Protein AF-A0A2S6VI88-F1 (afdb_monomer)

Sequence (124 aa):
MPQGQDFARIAPSLVEQLARELHIPVERLNRSRASLELVDQAIHQKERYECLLPEVFTPLVAYLGEVVKSRTDLDWEMRLASNGTTWEPWLVSSNRSFPIASIVYDELSEEPDYSVSAIADVCF

Radius of gyration: 13.53 Å; Cα contacts (8 Å, |Δi|>4): 157; chains: 1; bounding box: 34×30×37 Å

Mean predicted aligned error: 4.51 Å

pLDDT: mean 88.3, std 9.76, range [51.94, 96.75]

Solvent-accessible surface area (backbone atoms only — not comparable to full-atom values): 7047 Å² total; per-residue (Å²): 79,95,59,42,81,51,40,71,79,45,27,71,62,27,34,54,46,30,20,61,77,57,72,43,65,60,85,56,66,66,68,41,73,72,29,50,51,52,51,40,55,42,51,71,75,43,61,58,71,59,49,67,34,68,81,37,31,52,14,46,44,30,38,55,48,52,34,47,38,76,66,50,84,39,41,78,43,66,40,70,41,98,80,75,74,45,28,42,58,26,37,34,48,100,88,51,75,42,58,49,50,58,52,55,48,53,52,64,68,53,74,93,85,67,61,67,49,74,61,43,73,75,61,112

Foldseek 3Di:
DVCFPCLQVCLVVLLVLLCVVLVHDSVLLPLDPSSQVSSQVSCVVDDLVVCVPCSNLSSVLSSLVVSLVVQDVWGWDWDQDPVNPDIFIWTDDPPDIGRSSVVVVVQSVDDDPGGCVVSVVSHD

Structure (mmCIF, N/CA/C/O backbone):
data_AF-A0A2S6VI88-F1
#
_entry.id   AF-A0A2S6VI88-F1
#
loop_
_atom_site.group_PDB
_atom_site.id
_atom_site.type_symbol
_atom_site.label_atom_id
_atom_site.label_alt_id
_atom_site.label_comp_id
_atom_site.label_asym_id
_atom_site.label_entity_id
_atom_site.label_seq_id
_atom_site.pdbx_PDB_ins_code
_atom_site.Cartn_x
_atom_site.Cartn_y
_atom_site.Cartn_z
_atom_site.occupancy
_atom_site.B_iso_or_equiv
_atom_site.auth_seq_id
_atom_site.auth_comp_id
_atom_site.auth_asym_id
_atom_site.auth_atom_id
_atom_site.pdbx_PDB_model_num
ATOM 1 N N . MET A 1 1 ? -11.842 3.567 1.818 1.00 78.56 1 MET A N 1
ATOM 2 C CA . MET A 1 1 ? -11.800 2.365 0.968 1.00 78.56 1 MET A CA 1
ATOM 3 C C . MET A 1 1 ? -13.063 1.539 1.161 1.00 78.56 1 MET A C 1
ATOM 5 O O . MET A 1 1 ? -13.437 1.289 2.305 1.00 78.56 1 MET A O 1
ATOM 9 N N . PRO A 1 2 ? -13.748 1.159 0.070 1.00 76.38 2 PRO A N 1
ATOM 10 C CA . PRO A 1 2 ? -15.059 0.503 0.121 1.00 76.38 2 PRO A CA 1
ATOM 11 C C . PRO A 1 2 ? -15.032 -0.896 0.748 1.00 76.38 2 PRO A C 1
ATOM 13 O O . PRO A 1 2 ? -16.060 -1.376 1.210 1.00 76.38 2 PRO A O 1
ATOM 16 N N . GLN A 1 3 ? -13.868 -1.543 0.802 1.00 81.25 3 GLN A N 1
ATOM 17 C CA . GLN A 1 3 ? -13.723 -2.910 1.30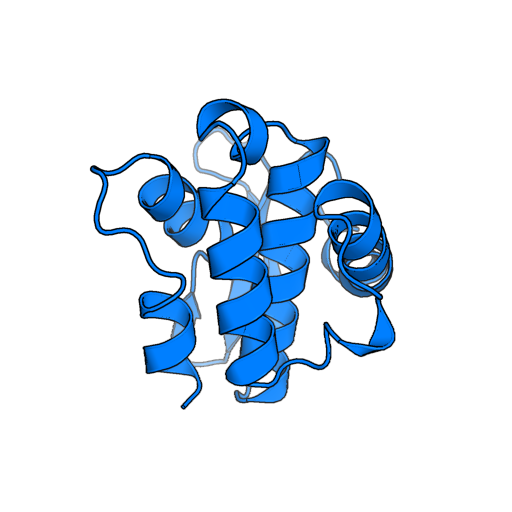4 1.00 81.25 3 GLN A CA 1
ATOM 18 C C . GLN A 1 3 ? -13.707 -2.989 2.836 1.00 81.25 3 GLN A C 1
ATOM 20 O O . GLN A 1 3 ? -13.827 -4.075 3.391 1.00 81.25 3 GLN A O 1
ATOM 25 N N . GLY A 1 4 ? -13.598 -1.851 3.531 1.00 87.81 4 GLY A N 1
ATOM 26 C CA . GLY A 1 4 ? -13.668 -1.803 4.989 1.00 87.81 4 GLY A CA 1
ATOM 27 C C . GLY A 1 4 ? -12.710 -2.787 5.657 1.00 87.81 4 GLY A C 1
ATOM 28 O O . GLY A 1 4 ? -11.568 -2.933 5.233 1.00 87.81 4 GLY A O 1
ATOM 29 N N . GLN A 1 5 ? -13.191 -3.494 6.679 1.00 87.56 5 GLN A N 1
ATOM 30 C CA . GLN A 1 5 ? -12.400 -4.468 7.440 1.00 87.56 5 GLN A CA 1
ATOM 31 C C . GLN A 1 5 ? -11.865 -5.641 6.598 1.00 87.56 5 GLN A C 1
ATOM 33 O O . GLN A 1 5 ? -10.874 -6.256 6.982 1.00 87.56 5 GLN A O 1
ATOM 38 N N . ASP A 1 6 ? -12.462 -5.934 5.439 1.00 90.12 6 ASP A N 1
ATOM 39 C CA . ASP A 1 6 ? -12.010 -7.016 4.561 1.00 90.12 6 ASP A CA 1
ATOM 40 C C . ASP A 1 6 ? -10.731 -6.684 3.783 1.00 90.12 6 ASP A C 1
ATOM 42 O O . ASP A 1 6 ? -10.127 -7.592 3.212 1.00 90.12 6 ASP A O 1
ATOM 46 N N . PHE A 1 7 ? -10.294 -5.418 3.757 1.00 92.56 7 PHE A N 1
ATOM 47 C CA . PHE A 1 7 ? -9.147 -4.973 2.959 1.00 92.56 7 PHE A CA 1
ATOM 48 C C . PHE A 1 7 ? -7.893 -5.831 3.185 1.00 92.56 7 PHE A C 1
ATOM 50 O O . PHE A 1 7 ? -7.318 -6.340 2.227 1.00 92.56 7 PHE A O 1
ATOM 57 N N . ALA A 1 8 ? -7.511 -6.063 4.446 1.00 90.88 8 ALA A N 1
ATOM 58 C CA . ALA A 1 8 ? -6.321 -6.845 4.793 1.00 90.88 8 ALA A CA 1
ATOM 59 C C . ALA A 1 8 ? -6.370 -8.274 4.226 1.00 90.88 8 ALA A C 1
ATOM 61 O O . ALA A 1 8 ? -5.361 -8.816 3.780 1.00 90.88 8 ALA A O 1
ATOM 62 N N . ARG A 1 9 ? -7.564 -8.878 4.207 1.00 93.06 9 ARG A N 1
ATOM 63 C CA . ARG A 1 9 ? -7.795 -10.232 3.692 1.00 93.06 9 ARG A CA 1
ATOM 64 C C . ARG A 1 9 ? -7.670 -10.293 2.170 1.00 93.06 9 ARG A C 1
ATOM 66 O O . ARG A 1 9 ? -7.226 -11.307 1.640 1.00 93.06 9 ARG A O 1
ATOM 73 N N . ILE A 1 10 ? -8.080 -9.238 1.469 1.00 94.00 10 ILE A N 1
ATOM 74 C CA . ILE A 1 10 ? -8.073 -9.186 -0.000 1.00 94.00 10 ILE A CA 1
ATOM 75 C C . ILE A 1 10 ? -6.819 -8.523 -0.581 1.00 94.00 10 ILE A C 1
ATOM 77 O O . ILE A 1 10 ? -6.628 -8.587 -1.795 1.00 94.00 10 ILE A O 1
ATOM 81 N N . ALA A 1 11 ? -5.963 -7.912 0.244 1.00 92.12 11 ALA A N 1
ATOM 82 C CA . ALA A 1 11 ? -4.755 -7.214 -0.193 1.00 92.12 11 ALA A CA 1
ATOM 83 C C . ALA A 1 11 ? -3.898 -8.028 -1.188 1.00 92.12 11 ALA A C 1
ATOM 85 O O . ALA A 1 11 ? -3.531 -7.466 -2.218 1.00 92.12 11 ALA A O 1
ATOM 86 N N . PRO A 1 12 ? -3.675 -9.351 -1.016 1.00 89.44 12 PRO A N 1
ATOM 87 C CA . PRO A 1 12 ? -2.954 -10.143 -2.017 1.00 89.44 12 PRO A CA 1
ATOM 88 C C . PRO A 1 12 ? -3.620 -10.151 -3.403 1.00 89.44 12 PRO A C 1
ATOM 90 O O . PRO A 1 12 ? -2.944 -9.983 -4.411 1.00 89.44 12 PRO A O 1
ATOM 93 N N . SER A 1 13 ? -4.950 -10.277 -3.465 1.00 93.81 13 SER A N 1
ATOM 94 C CA . SER A 1 13 ? -5.692 -10.242 -4.738 1.00 93.81 13 SER A CA 1
ATOM 95 C C . SER A 1 13 ? -5.696 -8.853 -5.383 1.00 93.81 13 SER A C 1
ATOM 97 O O . SER A 1 13 ? -5.726 -8.727 -6.606 1.00 93.81 13 SER A O 1
ATOM 99 N N . LEU A 1 14 ? -5.609 -7.801 -4.565 1.00 95.38 14 LEU A N 1
ATOM 100 C CA . LEU A 1 14 ? -5.452 -6.434 -5.044 1.00 95.38 14 LEU A CA 1
ATOM 101 C C . LEU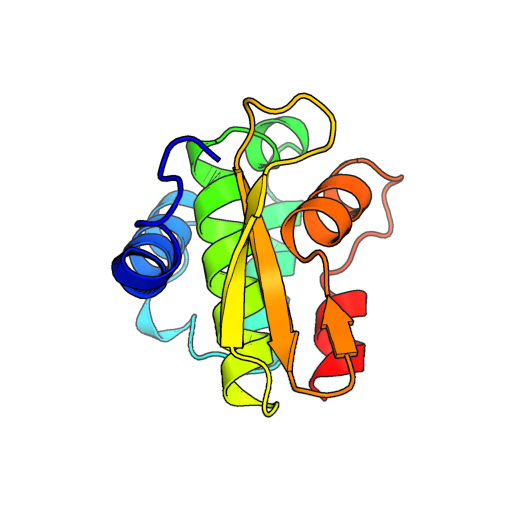 A 1 14 ? -4.077 -6.233 -5.702 1.00 95.38 14 LEU A C 1
ATOM 103 O O . LEU A 1 14 ? -3.997 -5.536 -6.703 1.00 95.38 14 LEU A O 1
ATOM 107 N N . VAL A 1 15 ? -3.012 -6.902 -5.247 1.00 94.06 15 VAL A N 1
ATOM 108 C CA . VAL A 1 15 ? -1.705 -6.862 -5.940 1.00 94.06 15 VAL A CA 1
ATOM 109 C C . VAL A 1 15 ? -1.793 -7.440 -7.356 1.00 94.06 15 VAL A C 1
ATOM 111 O O . VAL A 1 15 ? -1.246 -6.867 -8.297 1.00 94.06 15 VAL A O 1
ATOM 114 N N . GLU A 1 16 ? -2.520 -8.542 -7.539 1.00 94.25 16 GLU A N 1
ATOM 115 C CA . GLU A 1 16 ? -2.759 -9.113 -8.872 1.00 94.25 16 GLU A CA 1
ATOM 116 C C . GLU A 1 16 ? -3.575 -8.165 -9.759 1.00 94.25 16 GLU A C 1
ATOM 118 O O . GLU A 1 16 ? -3.339 -8.070 -10.965 1.00 94.25 16 GLU A O 1
ATOM 123 N N . GLN A 1 17 ? -4.522 -7.429 -9.171 1.00 95.38 17 GLN A N 1
ATOM 124 C CA . GLN A 1 17 ? -5.244 -6.379 -9.881 1.00 95.38 17 GLN A CA 1
ATOM 125 C C . GLN A 1 17 ? -4.299 -5.255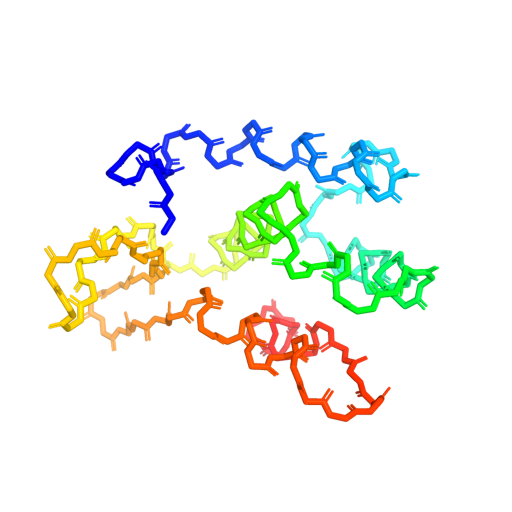 -10.321 1.00 95.38 17 GLN A C 1
ATOM 127 O O . GLN A 1 17 ? -4.359 -4.867 -11.485 1.00 95.38 17 GLN A O 1
ATOM 132 N N . LEU A 1 18 ? -3.388 -4.794 -9.455 1.00 95.69 18 LEU A N 1
ATOM 133 C CA . LEU A 1 18 ? -2.422 -3.743 -9.797 1.00 95.69 18 LEU A CA 1
ATOM 134 C C . LEU A 1 18 ? -1.577 -4.129 -11.013 1.00 95.69 18 LEU A C 1
ATOM 136 O O . LEU A 1 18 ? -1.386 -3.317 -11.915 1.00 95.69 18 LEU A O 1
ATOM 140 N N . ALA A 1 19 ? -1.103 -5.377 -11.050 1.00 95.62 19 ALA A N 1
ATOM 141 C CA . ALA A 1 19 ? -0.332 -5.913 -12.168 1.00 95.62 19 ALA A CA 1
ATOM 142 C C . ALA A 1 19 ? -1.075 -5.739 -13.505 1.00 95.62 19 ALA A C 1
ATOM 144 O O . ALA A 1 19 ? -0.486 -5.297 -14.491 1.00 95.62 19 ALA A O 1
ATOM 145 N N . ARG A 1 20 ? -2.386 -6.019 -13.525 1.00 95.56 20 ARG A N 1
ATOM 146 C CA . ARG A 1 20 ? -3.229 -5.846 -14.718 1.00 95.56 20 ARG A CA 1
ATOM 147 C C . ARG A 1 20 ? -3.401 -4.378 -15.093 1.00 95.56 20 ARG A C 1
ATOM 149 O O . ARG A 1 20 ? -3.171 -4.035 -16.246 1.00 95.56 20 ARG A O 1
ATOM 156 N N . GLU A 1 21 ? -3.741 -3.520 -14.134 1.00 94.38 21 GLU A N 1
ATOM 157 C CA . GLU A 1 21 ? -3.982 -2.095 -14.402 1.00 94.38 21 GLU A CA 1
ATOM 158 C C . GLU A 1 21 ? -2.719 -1.367 -14.885 1.00 94.38 21 GLU A C 1
ATOM 160 O O . GLU A 1 21 ? -2.767 -0.513 -15.777 1.00 94.38 21 GLU A O 1
ATOM 165 N N . LEU A 1 22 ? -1.556 -1.725 -14.339 1.00 93.25 22 LEU A N 1
ATOM 166 C CA . LEU A 1 22 ? -0.264 -1.153 -14.725 1.00 93.25 22 LEU A CA 1
ATOM 167 C C . LEU A 1 22 ? 0.411 -1.893 -15.886 1.00 93.25 22 LEU A C 1
ATOM 169 O O . LEU A 1 22 ? 1.473 -1.469 -16.329 1.00 93.25 22 LEU A O 1
ATOM 173 N N . HIS A 1 23 ? -0.196 -2.966 -16.406 1.00 94.44 23 HIS A N 1
ATOM 174 C CA . HIS A 1 23 ? 0.378 -3.816 -17.456 1.00 94.44 23 HIS A CA 1
ATOM 175 C C . HIS A 1 23 ? 1.780 -4.360 -17.105 1.00 94.44 23 HIS A C 1
ATOM 177 O O . HIS A 1 23 ? 2.639 -4.531 -17.971 1.00 94.44 23 HIS A O 1
ATOM 183 N N . ILE A 1 24 ? 2.011 -4.659 -15.825 1.00 95.00 24 ILE A N 1
ATOM 184 C CA . ILE A 1 24 ? 3.248 -5.256 -15.312 1.00 95.00 24 ILE A CA 1
ATOM 185 C C . ILE A 1 24 ? 3.011 -6.764 -15.131 1.00 95.00 24 ILE A C 1
ATOM 187 O O . ILE A 1 24 ? 2.009 -7.139 -14.524 1.00 95.00 24 ILE A O 1
ATOM 191 N N . PRO A 1 25 ? 3.908 -7.660 -15.588 1.00 95.81 25 PRO A N 1
ATOM 192 C CA . PRO A 1 25 ? 3.798 -9.083 -15.267 1.00 95.81 25 PRO A CA 1
ATOM 193 C C . PRO A 1 25 ? 3.778 -9.296 -13.748 1.00 95.81 25 PRO A C 1
ATOM 195 O O . PRO A 1 25 ? 4.645 -8.775 -13.045 1.00 95.81 25 PRO A O 1
ATOM 198 N N . VAL A 1 26 ? 2.811 -10.053 -13.225 1.00 94.81 26 VAL A N 1
ATOM 199 C CA . VAL A 1 26 ? 2.598 -10.188 -11.770 1.00 94.81 26 VAL A CA 1
ATOM 200 C C . VAL A 1 26 ? 3.831 -10.737 -11.044 1.00 94.81 26 VAL A C 1
ATOM 202 O O . VAL A 1 26 ? 4.137 -10.329 -9.927 1.00 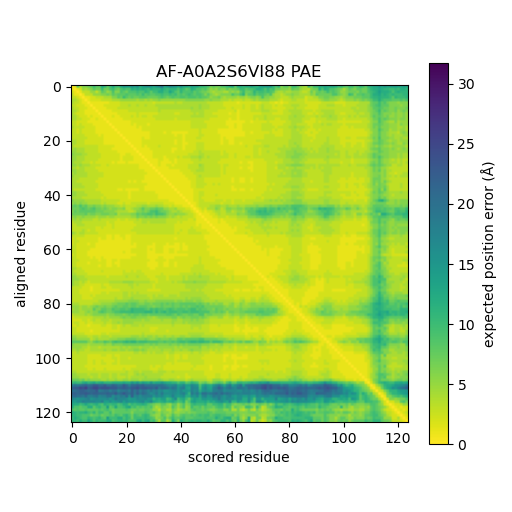94.81 26 VAL A O 1
ATOM 205 N N . GLU A 1 27 ? 4.628 -11.572 -11.709 1.00 95.12 27 GLU A N 1
ATOM 206 C CA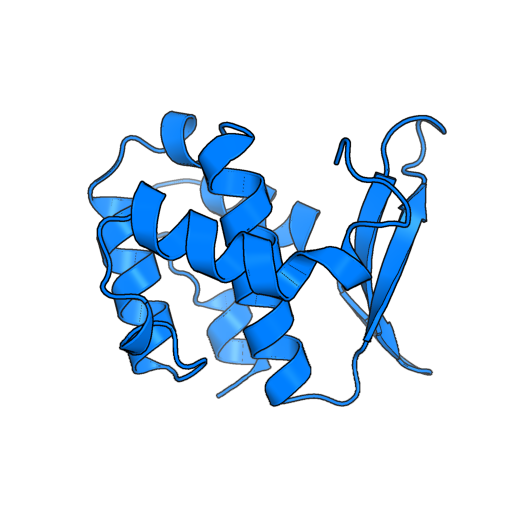 . GLU A 1 27 ? 5.872 -12.147 -11.188 1.00 95.12 27 GLU A CA 1
ATOM 207 C C . GLU A 1 27 ? 6.956 -11.084 -10.949 1.00 95.12 27 GLU A C 1
ATOM 209 O O . GLU A 1 27 ? 7.910 -11.307 -10.198 1.00 95.12 27 GLU A O 1
ATOM 214 N N . ARG A 1 28 ? 6.826 -9.916 -11.590 1.00 96.06 28 ARG A N 1
ATOM 215 C CA . ARG A 1 28 ? 7.708 -8.761 -11.402 1.00 96.06 28 ARG A CA 1
ATOM 216 C C . ARG A 1 28 ? 7.307 -7.919 -10.192 1.00 96.06 28 ARG A C 1
ATOM 218 O O . ARG A 1 28 ? 8.160 -7.183 -9.711 1.00 96.06 28 ARG A O 1
ATOM 225 N N . LEU A 1 29 ? 6.087 -8.051 -9.661 1.00 95.56 29 LEU A N 1
ATOM 226 C CA . LEU A 1 29 ? 5.630 -7.394 -8.425 1.00 95.56 29 LEU A CA 1
ATOM 227 C C . LEU A 1 29 ? 6.053 -8.192 -7.182 1.00 95.56 29 LEU A C 1
ATOM 229 O O . LEU A 1 29 ? 5.244 -8.655 -6.380 1.00 95.56 29 LEU A O 1
ATOM 233 N N . ASN A 1 30 ? 7.362 -8.378 -7.024 1.00 94.50 30 ASN A N 1
ATOM 234 C CA . ASN A 1 30 ? 7.947 -9.295 -6.044 1.00 94.50 30 ASN A CA 1
ATOM 235 C C . ASN A 1 30 ? 8.440 -8.620 -4.750 1.00 94.50 30 ASN A C 1
ATOM 237 O O . ASN A 1 30 ? 9.242 -9.212 -4.025 1.00 94.50 30 ASN A O 1
ATOM 241 N N . ARG A 1 31 ? 7.971 -7.402 -4.446 1.00 94.38 31 ARG A N 1
ATOM 242 C CA . ARG A 1 31 ? 8.312 -6.647 -3.221 1.00 94.38 31 ARG A CA 1
ATOM 243 C C . ARG A 1 31 ? 9.812 -6.322 -3.073 1.00 94.38 31 ARG A C 1
ATOM 245 O O . ARG A 1 31 ? 10.344 -6.146 -1.972 1.00 94.38 31 ARG A O 1
ATOM 252 N N . SER A 1 32 ? 10.530 -6.265 -4.189 1.00 93.38 32 SER A N 1
ATOM 253 C CA . SER A 1 32 ? 11.906 -5.772 -4.272 1.00 93.38 32 SER A CA 1
ATOM 254 C C . SER A 1 32 ? 11.951 -4.280 -4.615 1.00 93.38 32 SER A C 1
ATOM 256 O O . SER A 1 32 ? 10.990 -3.723 -5.145 1.00 93.38 32 SER A O 1
ATOM 258 N N . ARG A 1 33 ? 13.104 -3.639 -4.401 1.00 90.31 33 ARG A N 1
ATOM 259 C CA . ARG A 1 33 ? 13.331 -2.261 -4.856 1.00 90.31 33 ARG A CA 1
ATOM 260 C C . ARG A 1 33 ? 13.112 -2.114 -6.366 1.00 90.31 33 ARG A C 1
ATOM 262 O O . ARG A 1 33 ? 12.389 -1.226 -6.790 1.00 90.31 33 ARG A O 1
ATOM 269 N N . ALA A 1 34 ? 13.624 -3.058 -7.156 1.00 92.62 34 ALA A N 1
ATOM 270 C CA . ALA A 1 34 ? 13.415 -3.072 -8.604 1.00 92.62 34 ALA A CA 1
ATOM 271 C C . ALA A 1 34 ? 11.925 -3.159 -8.983 1.00 92.62 34 ALA A C 1
ATOM 273 O O . ALA A 1 34 ? 11.499 -2.581 -9.975 1.00 92.62 34 ALA A O 1
ATOM 274 N N . SER A 1 35 ? 11.109 -3.867 -8.197 1.00 94.19 35 SER A N 1
ATOM 275 C CA . SER A 1 35 ? 9.663 -3.915 -8.433 1.00 94.19 35 SER A CA 1
ATOM 276 C C . SER A 1 35 ? 8.932 -2.628 -8.044 1.00 94.19 35 SER A C 1
ATOM 278 O O . SER A 1 35 ? 7.921 -2.314 -8.662 1.00 94.19 35 SER A O 1
ATOM 280 N N . LEU A 1 36 ? 9.438 -1.868 -7.065 1.00 92.50 36 LEU A N 1
ATOM 281 C CA . LEU A 1 36 ? 8.942 -0.519 -6.772 1.00 92.50 36 LEU A CA 1
ATOM 282 C C . LEU A 1 36 ? 9.264 0.436 -7.926 1.00 92.50 36 LEU A C 1
ATOM 284 O O . LEU A 1 36 ? 8.374 1.135 -8.385 1.00 92.50 36 LEU A O 1
ATOM 288 N N . GLU A 1 37 ? 10.491 0.392 -8.453 1.00 91.00 37 GLU A N 1
ATOM 289 C CA . GLU A 1 37 ? 10.910 1.201 -9.610 1.00 91.00 37 GLU A CA 1
ATOM 290 C C . GLU A 1 37 ? 10.058 0.918 -10.860 1.00 91.00 37 GLU A C 1
ATOM 292 O O . GLU A 1 37 ? 9.732 1.835 -11.607 1.00 91.00 37 GLU A O 1
ATOM 297 N N . LEU A 1 38 ? 9.648 -0.337 -11.084 1.00 92.69 38 LEU A N 1
ATOM 298 C CA . LEU A 1 38 ? 8.729 -0.683 -12.178 1.00 92.69 38 LEU A CA 1
ATOM 299 C C . LEU A 1 38 ? 7.336 -0.077 -11.990 1.00 92.69 38 LEU A C 1
ATOM 301 O O . LEU A 1 38 ? 6.746 0.403 -12.955 1.00 92.69 38 LEU A O 1
ATOM 305 N N . VAL A 1 39 ? 6.805 -0.124 -10.766 1.00 92.69 39 VAL A N 1
ATOM 306 C CA . VAL A 1 39 ? 5.511 0.491 -10.441 1.00 92.69 39 VAL A CA 1
ATOM 307 C C . VAL A 1 39 ? 5.592 2.003 -10.609 1.00 92.69 39 VAL A C 1
ATOM 309 O O . VAL A 1 39 ? 4.709 2.577 -11.238 1.00 92.69 39 VAL A O 1
ATOM 312 N N . ASP A 1 40 ? 6.680 2.618 -10.148 1.00 89.69 40 ASP A N 1
ATOM 313 C CA . ASP A 1 40 ? 6.956 4.042 -10.328 1.00 89.69 40 ASP A CA 1
ATOM 314 C C . ASP A 1 40 ? 6.915 4.423 -11.809 1.00 89.69 40 ASP A C 1
ATOM 316 O O . ASP A 1 40 ? 6.143 5.282 -12.227 1.00 89.69 40 ASP A O 1
ATOM 320 N N . GLN A 1 41 ? 7.682 3.714 -12.641 1.00 89.81 41 GLN A N 1
ATOM 321 C CA . GLN A 1 41 ? 7.733 3.947 -14.084 1.00 89.81 41 GLN A CA 1
ATOM 322 C C . GLN A 1 41 ? 6.363 3.786 -14.750 1.00 89.81 41 GLN A C 1
ATOM 324 O O . GLN A 1 41 ? 6.025 4.565 -15.639 1.00 89.81 41 GLN A O 1
ATOM 329 N N . ALA A 1 42 ? 5.567 2.798 -14.336 1.00 90.69 42 ALA A N 1
ATOM 330 C CA . ALA A 1 42 ? 4.233 2.583 -14.890 1.00 90.69 42 ALA A CA 1
ATOM 331 C C . ALA A 1 42 ? 3.240 3.681 -14.476 1.00 90.69 42 ALA A C 1
ATOM 333 O O . ALA A 1 42 ? 2.412 4.086 -15.290 1.00 90.69 42 ALA A O 1
ATOM 334 N N . ILE A 1 43 ? 3.343 4.197 -13.248 1.00 88.25 43 ILE A N 1
ATOM 335 C CA . ILE A 1 43 ? 2.557 5.345 -12.772 1.00 88.25 43 ILE A CA 1
ATOM 336 C C . ILE A 1 43 ? 2.920 6.604 -13.566 1.00 88.25 43 ILE A C 1
ATOM 338 O O . ILE A 1 43 ? 2.021 7.321 -13.992 1.00 88.25 43 ILE A O 1
ATOM 342 N N . HIS A 1 44 ? 4.207 6.835 -13.845 1.00 84.25 44 HIS A N 1
ATOM 343 C CA . HIS A 1 44 ? 4.671 7.968 -14.659 1.00 84.25 44 HIS A CA 1
ATOM 344 C C . HIS A 1 44 ? 4.184 7.929 -16.114 1.00 84.25 44 HIS A C 1
ATOM 346 O O . HIS A 1 44 ? 4.122 8.965 -16.773 1.00 84.25 44 HIS A O 1
ATOM 352 N N . GLN A 1 45 ? 3.870 6.741 -16.634 1.00 85.00 45 GLN A N 1
ATOM 353 C CA . GLN A 1 45 ? 3.332 6.563 -17.984 1.00 85.00 45 GLN A CA 1
ATOM 354 C C . GLN A 1 45 ? 1.809 6.755 -18.059 1.00 85.00 45 GLN A C 1
ATOM 356 O O . GLN A 1 45 ? 1.275 6.847 -19.165 1.00 85.00 45 GLN A O 1
ATOM 361 N N . LYS A 1 46 ? 1.114 6.805 -16.917 1.00 81.88 46 LYS A N 1
ATOM 362 C CA . LYS A 1 46 ? -0.324 7.084 -16.810 1.00 81.88 46 LYS A CA 1
ATOM 363 C C . LYS A 1 46 ? -0.574 8.546 -16.454 1.00 81.88 46 LYS A C 1
ATOM 365 O O . LYS A 1 46 ? 0.288 9.221 -15.891 1.00 81.88 46 LYS A O 1
ATOM 370 N N . GLU A 1 47 ? -1.773 9.046 -16.739 1.00 81.06 47 GLU A N 1
ATOM 371 C CA . GLU A 1 47 ? -2.164 10.358 -16.231 1.00 81.06 47 GLU A CA 1
ATOM 372 C C . GLU A 1 47 ? -2.439 10.248 -14.719 1.00 81.06 47 GLU A C 1
ATOM 374 O O . GLU A 1 47 ? -3.097 9.317 -14.260 1.00 81.06 47 GLU A O 1
ATOM 379 N N . ARG A 1 48 ? -1.939 11.187 -13.901 1.00 74.81 48 ARG A N 1
ATOM 380 C CA . ARG A 1 48 ? -2.010 11.068 -12.425 1.00 74.81 48 ARG A CA 1
ATOM 381 C C . ARG A 1 48 ? -3.414 10.862 -11.881 1.00 74.81 48 ARG A C 1
ATOM 383 O O . ARG A 1 48 ? -3.606 10.101 -10.937 1.00 74.81 48 ARG A O 1
ATOM 390 N N . TYR A 1 49 ? -4.395 11.539 -12.473 1.00 81.88 49 TYR A N 1
ATOM 391 C CA . TYR A 1 49 ? -5.778 11.400 -12.036 1.00 81.88 49 TYR A CA 1
ATOM 392 C C . TYR A 1 49 ? -6.302 9.974 -12.262 1.00 81.88 49 TYR A C 1
ATOM 394 O O . TYR A 1 49 ? -7.160 9.537 -11.503 1.00 81.88 4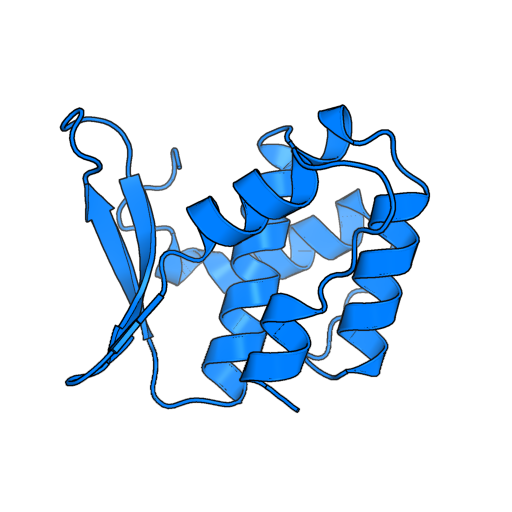9 TYR A O 1
ATOM 402 N N . GLU A 1 50 ? -5.769 9.230 -13.241 1.00 87.75 50 GLU A N 1
ATOM 403 C CA . GLU A 1 50 ? -6.096 7.815 -13.454 1.00 87.75 50 GLU A CA 1
ATOM 404 C C . GLU A 1 50 ? -5.544 6.949 -12.318 1.00 87.75 50 GLU A C 1
ATOM 406 O O . GLU A 1 50 ? -6.196 6.000 -11.891 1.00 87.75 50 GLU A O 1
ATOM 411 N N . CYS A 1 51 ? -4.376 7.299 -11.773 1.00 89.00 51 CYS A N 1
ATOM 412 C CA . CYS A 1 51 ? -3.788 6.617 -10.617 1.00 89.00 51 CYS A CA 1
ATOM 413 C C . CYS A 1 51 ? -4.558 6.874 -9.312 1.00 89.00 51 CYS A C 1
ATOM 415 O O . CYS A 1 51 ? -4.491 6.055 -8.396 1.00 89.00 51 CYS A O 1
ATOM 417 N N . LEU A 1 52 ? -5.311 7.977 -9.236 1.00 90.81 52 LEU A N 1
ATOM 418 C CA . LEU A 1 52 ? -6.212 8.295 -8.123 1.00 90.81 52 LEU A CA 1
ATOM 419 C C . LEU A 1 52 ? -7.582 7.606 -8.238 1.00 90.81 52 LEU A C 1
ATOM 421 O O . LEU A 1 52 ? -8.353 7.614 -7.274 1.00 90.81 52 LEU A O 1
ATOM 425 N N . LEU A 1 53 ? -7.901 6.992 -9.382 1.00 92.00 53 LEU A N 1
ATOM 426 C CA . LEU A 1 53 ? -9.133 6.223 -9.528 1.00 92.00 53 LEU A CA 1
ATOM 427 C C . LEU A 1 53 ? -9.089 4.970 -8.635 1.00 92.00 53 LEU A C 1
ATOM 429 O O . LEU A 1 53 ? -8.032 4.339 -8.520 1.00 92.00 53 LEU A O 1
ATOM 433 N N . PRO A 1 54 ? -10.209 4.567 -8.003 1.00 91.44 54 PRO A N 1
ATOM 434 C CA . PRO A 1 54 ? -10.243 3.434 -7.076 1.00 91.44 54 PRO A CA 1
ATOM 435 C C . PRO A 1 54 ? -9.654 2.132 -7.631 1.00 91.44 54 PRO A C 1
ATOM 437 O O . PRO A 1 54 ? -9.094 1.348 -6.858 1.00 91.44 54 PRO A O 1
ATOM 440 N N . GLU A 1 55 ? -9.778 1.918 -8.941 1.00 91.75 55 GLU A N 1
ATOM 441 C CA . GLU A 1 55 ? -9.307 0.753 -9.689 1.00 91.75 55 GLU A CA 1
ATOM 442 C C . GLU A 1 55 ? -7.785 0.624 -9.679 1.00 91.75 55 GLU A C 1
ATOM 444 O O . GLU A 1 55 ? -7.293 -0.500 -9.687 1.00 91.75 55 GLU A O 1
ATOM 449 N N . VAL A 1 56 ? -7.055 1.742 -9.608 1.00 93.12 56 VAL A N 1
ATOM 450 C CA . VAL A 1 56 ? -5.585 1.781 -9.549 1.00 93.12 56 VAL A CA 1
ATOM 451 C C . VAL A 1 56 ? -5.113 2.083 -8.132 1.00 93.12 56 VAL A C 1
ATOM 453 O O . VAL A 1 56 ? -4.250 1.382 -7.601 1.00 93.12 56 VAL A O 1
ATOM 456 N N . PHE A 1 57 ? -5.728 3.070 -7.482 1.00 93.75 57 PHE A N 1
ATOM 457 C CA . PHE A 1 57 ? -5.335 3.547 -6.163 1.00 93.75 57 PHE A CA 1
ATOM 458 C C . PHE A 1 57 ? -5.426 2.451 -5.098 1.00 93.75 57 PHE A C 1
ATOM 460 O O . PHE A 1 57 ? -4.496 2.245 -4.319 1.00 93.75 57 PHE A O 1
ATOM 467 N N . THR A 1 58 ? -6.532 1.699 -5.068 1.00 95.06 58 THR A N 1
ATOM 468 C CA . THR A 1 58 ? -6.731 0.666 -4.040 1.00 95.06 58 THR A CA 1
ATOM 469 C C . THR A 1 58 ? -5.718 -0.480 -4.185 1.00 95.06 58 THR A C 1
ATOM 471 O O . THR A 1 58 ? -5.078 -0.834 -3.189 1.00 95.06 58 THR A O 1
ATOM 474 N N . PRO A 1 59 ? -5.508 -1.040 -5.394 1.00 95.81 59 PRO A N 1
ATOM 475 C CA . PRO A 1 59 ? -4.418 -1.980 -5.654 1.00 95.81 59 PRO A CA 1
ATOM 476 C C . PRO A 1 59 ? -3.018 -1.456 -5.357 1.00 95.81 59 PRO A C 1
ATOM 478 O O . PRO A 1 59 ? -2.189 -2.203 -4.834 1.00 95.81 59 PRO A O 1
ATOM 481 N N . LEU A 1 60 ? -2.756 -0.182 -5.652 1.00 95.25 60 LEU A N 1
ATOM 482 C CA . LEU A 1 60 ? -1.460 0.439 -5.403 1.00 95.25 60 LEU A CA 1
ATOM 483 C C . LEU A 1 60 ? -1.155 0.488 -3.907 1.00 95.25 60 LEU A C 1
ATOM 485 O O . LEU A 1 60 ? -0.112 0.001 -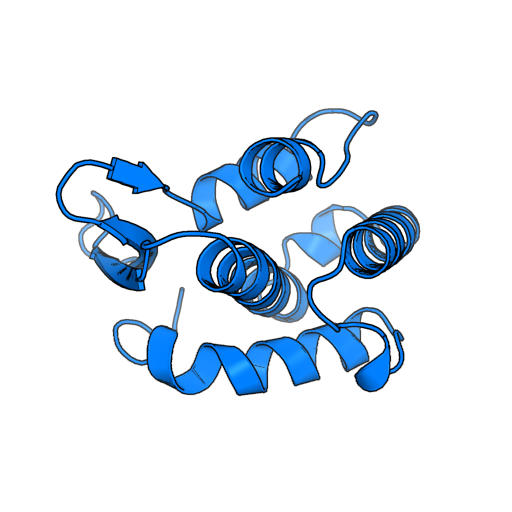3.475 1.00 95.25 60 LEU A O 1
ATOM 489 N N . VAL A 1 61 ? -2.093 0.988 -3.101 1.00 95.81 61 VAL A N 1
ATOM 490 C CA . VAL A 1 61 ? -1.962 1.017 -1.638 1.00 95.81 61 VAL A CA 1
ATOM 491 C C . VAL A 1 61 ? -1.764 -0.389 -1.069 1.00 95.81 61 VAL A C 1
ATOM 493 O O . VAL A 1 61 ? -0.911 -0.584 -0.202 1.00 95.81 61 VAL A O 1
ATOM 496 N N . ALA A 1 62 ? -2.513 -1.380 -1.566 1.00 96.19 62 ALA A N 1
ATOM 497 C CA . ALA A 1 62 ? -2.353 -2.768 -1.142 1.00 96.19 62 ALA A CA 1
ATOM 498 C C . ALA A 1 62 ? -0.942 -3.289 -1.446 1.00 96.19 62 ALA A C 1
ATOM 500 O O . ALA A 1 62 ? -0.289 -3.837 -0.561 1.00 96.19 62 ALA A O 1
ATOM 501 N N . TYR A 1 63 ? -0.441 -3.075 -2.665 1.00 96.75 63 TYR A N 1
ATOM 502 C CA . TYR A 1 63 ? 0.902 -3.502 -3.047 1.00 96.75 63 TYR A CA 1
ATOM 503 C C . TYR A 1 63 ? 1.986 -2.846 -2.200 1.00 96.75 63 TYR A C 1
ATOM 505 O O . TYR A 1 63 ? 2.815 -3.553 -1.628 1.00 96.75 63 TYR A O 1
ATOM 513 N N . LEU A 1 64 ? 1.964 -1.520 -2.068 1.00 95.44 64 LEU A N 1
ATOM 514 C CA . LEU A 1 64 ? 2.969 -0.797 -1.290 1.00 95.44 64 LEU A CA 1
ATOM 515 C C . LEU A 1 64 ? 2.948 -1.222 0.174 1.00 95.44 64 LEU A C 1
ATOM 517 O O . LEU A 1 64 ? 4.005 -1.417 0.773 1.00 95.44 64 LEU A O 1
ATOM 521 N N . GLY A 1 65 ? 1.766 -1.467 0.737 1.00 94.88 65 GLY A N 1
ATOM 522 C CA . GLY A 1 65 ? 1.693 -1.936 2.111 1.00 94.88 65 GLY A CA 1
ATOM 523 C C . GLY A 1 65 ? 2.181 -3.362 2.289 1.00 94.88 65 GLY A C 1
ATOM 524 O O . GLY A 1 65 ? 2.856 -3.639 3.272 1.00 94.88 65 GLY A O 1
ATOM 525 N N . GLU A 1 66 ? 1.955 -4.243 1.314 1.00 95.56 66 GLU A N 1
ATOM 526 C CA . GLU A 1 66 ? 2.552 -5.580 1.284 1.00 95.56 66 GLU A CA 1
ATOM 527 C C . GLU A 1 66 ? 4.087 -5.533 1.164 1.00 95.56 66 GLU A C 1
ATOM 529 O O . GLU A 1 66 ? 4.769 -6.383 1.747 1.00 95.56 66 GLU A O 1
ATOM 534 N N . VAL A 1 67 ? 4.653 -4.541 0.461 1.00 95.00 67 VAL A N 1
ATOM 535 C CA . VAL A 1 67 ? 6.108 -4.305 0.453 1.00 95.00 67 VAL A CA 1
ATOM 536 C C . VAL A 1 67 ? 6.591 -3.942 1.855 1.00 95.00 67 VAL A C 1
ATOM 538 O O . VAL A 1 67 ? 7.481 -4.621 2.374 1.00 95.00 67 VAL A O 1
ATOM 541 N N . VAL A 1 68 ? 5.973 -2.949 2.499 1.00 93.00 68 VAL A N 1
ATOM 542 C CA . VAL A 1 68 ? 6.345 -2.517 3.857 1.00 93.00 68 VAL A CA 1
ATOM 543 C C . VAL A 1 68 ? 6.189 -3.660 4.864 1.00 93.00 68 VAL A C 1
ATOM 545 O O . VAL A 1 68 ? 7.114 -3.927 5.634 1.00 93.00 68 VAL A O 1
ATOM 548 N N . LYS A 1 69 ? 5.078 -4.407 4.824 1.00 93.50 69 LYS A N 1
ATOM 549 C CA . LYS A 1 69 ? 4.839 -5.584 5.679 1.00 93.50 69 LYS A CA 1
ATOM 550 C C . LYS A 1 69 ? 5.925 -6.642 5.534 1.00 93.50 69 LYS A C 1
ATOM 552 O O . LYS A 1 69 ? 6.348 -7.231 6.517 1.00 93.50 69 LYS A O 1
ATOM 557 N N . SER A 1 70 ? 6.419 -6.870 4.316 1.00 93.50 70 SER A N 1
ATOM 558 C CA . SER A 1 70 ? 7.472 -7.868 4.075 1.00 93.50 70 SER A CA 1
ATOM 559 C C . SER A 1 70 ? 8.848 -7.490 4.641 1.00 93.50 70 SER A C 1
ATOM 561 O O . SER A 1 70 ? 9.743 -8.333 4.687 1.00 93.50 70 SER A O 1
ATOM 563 N N . ARG A 1 71 ? 9.027 -6.229 5.056 1.00 91.81 71 ARG A N 1
ATOM 564 C CA . ARG A 1 71 ? 10.302 -5.639 5.502 1.00 91.81 71 ARG A CA 1
ATOM 565 C C . ARG A 1 71 ? 10.273 -5.177 6.960 1.00 91.81 71 ARG A C 1
ATOM 567 O O . ARG A 1 71 ? 11.308 -4.794 7.498 1.00 91.81 71 ARG A O 1
ATOM 574 N N . THR A 1 72 ? 9.103 -5.181 7.593 1.00 90.88 72 THR A N 1
ATOM 575 C CA . THR A 1 72 ? 8.866 -4.596 8.918 1.00 90.88 72 THR A CA 1
ATOM 576 C C . THR A 1 72 ? 8.035 -5.537 9.799 1.00 90.88 72 THR A C 1
ATOM 578 O O . THR A 1 72 ? 7.618 -6.601 9.357 1.00 90.88 72 THR A O 1
ATOM 581 N N . ASP A 1 73 ? 7.811 -5.161 11.061 1.00 93.69 73 ASP A N 1
ATOM 582 C CA . ASP A 1 73 ? 6.893 -5.848 11.989 1.00 93.69 73 ASP A CA 1
ATOM 583 C C . ASP A 1 73 ? 5.468 -5.263 11.962 1.00 93.69 73 ASP A C 1
ATOM 585 O O . ASP A 1 73 ? 4.657 -5.567 12.835 1.00 93.69 73 ASP A O 1
ATOM 589 N N . LEU A 1 74 ? 5.183 -4.378 11.001 1.00 94.56 74 LEU A N 1
ATOM 590 C CA . LEU A 1 74 ? 3.876 -3.752 10.851 1.00 94.56 74 LEU A CA 1
ATOM 591 C C . LEU A 1 74 ? 2.861 -4.762 10.308 1.00 94.56 74 LEU A C 1
ATOM 593 O O . LEU A 1 74 ? 3.208 -5.604 9.485 1.00 94.56 74 LEU A O 1
ATOM 597 N N . ASP A 1 75 ? 1.597 -4.630 10.698 1.00 95.38 75 ASP A N 1
ATOM 598 C CA . ASP A 1 75 ? 0.480 -5.375 10.118 1.00 95.38 75 ASP A CA 1
ATOM 599 C C . ASP A 1 75 ? -0.660 -4.436 9.705 1.00 95.38 75 ASP A C 1
ATOM 601 O O . ASP A 1 75 ? -0.706 -3.271 10.099 1.00 95.38 75 ASP A O 1
ATOM 605 N N . TRP A 1 76 ? -1.573 -4.938 8.881 1.00 95.56 76 TRP A N 1
ATOM 606 C CA . TRP A 1 76 ? -2.740 -4.200 8.431 1.00 95.56 76 TRP A CA 1
ATOM 607 C C . TRP A 1 76 ? -3.722 -3.966 9.577 1.00 95.56 76 TRP A C 1
ATOM 609 O O . TRP A 1 76 ? -4.188 -4.901 10.225 1.00 95.56 76 TRP A O 1
ATOM 619 N N . GLU A 1 77 ? -4.136 -2.718 9.740 1.00 95.19 77 GLU A N 1
ATOM 620 C CA . GLU A 1 77 ? -5.265 -2.330 10.571 1.00 95.19 77 GLU A CA 1
ATOM 621 C C . GLU A 1 77 ? -6.156 -1.379 9.776 1.00 95.19 77 GLU A C 1
ATOM 623 O O . GLU A 1 77 ? -5.696 -0.381 9.226 1.00 95.19 77 GLU A O 1
ATOM 628 N N . MET A 1 78 ? -7.449 -1.685 9.707 1.00 94.75 78 MET A N 1
ATOM 629 C CA . MET A 1 78 ? -8.424 -0.785 9.099 1.00 94.75 78 MET A CA 1
ATOM 630 C C . MET A 1 78 ? -8.975 0.142 10.172 1.00 94.75 78 MET A C 1
ATOM 632 O O . MET A 1 78 ? -9.512 -0.322 11.178 1.00 94.75 78 MET A O 1
ATOM 636 N N . ARG A 1 79 ? -8.877 1.451 9.943 1.00 93.75 79 ARG A N 1
ATOM 637 C CA . ARG A 1 79 ? -9.386 2.487 10.851 1.00 93.75 79 ARG A CA 1
ATOM 638 C C . ARG A 1 79 ? -10.515 3.263 10.194 1.00 93.75 79 ARG A C 1
ATOM 640 O O . ARG A 1 79 ? -10.501 3.471 8.985 1.00 93.75 79 ARG A O 1
ATOM 647 N N . LEU A 1 80 ? -11.496 3.692 10.982 1.00 91.88 80 LEU A N 1
ATOM 648 C CA . LEU A 1 80 ? -12.466 4.681 10.518 1.00 91.88 80 LEU A CA 1
ATOM 649 C C . LEU A 1 80 ? -11.804 6.058 10.526 1.00 91.88 80 LEU A C 1
ATOM 651 O O . LEU A 1 80 ? -11.245 6.470 11.543 1.00 91.88 80 LEU A O 1
ATOM 655 N N . ALA A 1 81 ? -11.899 6.766 9.407 1.00 87.19 81 ALA A N 1
ATOM 656 C CA . ALA A 1 81 ? -11.511 8.161 9.305 1.00 87.19 81 ALA A CA 1
ATOM 657 C C . ALA A 1 81 ? -12.392 9.035 10.214 1.00 87.19 81 ALA A C 1
ATOM 659 O O . ALA A 1 81 ? -13.481 8.637 10.640 1.00 87.19 81 ALA A O 1
ATOM 660 N N . SER A 1 82 ? -11.969 10.279 10.446 1.00 85.19 82 SER A N 1
ATOM 661 C CA . SER A 1 82 ? -12.677 11.247 11.302 1.00 85.19 82 SER A CA 1
ATOM 662 C C . SER A 1 82 ? -14.128 11.518 10.880 1.00 85.19 82 SER A C 1
ATOM 664 O O . SER A 1 82 ? -14.934 11.965 11.691 1.00 85.19 82 SER A O 1
ATOM 666 N N . ASN A 1 83 ? -14.480 11.238 9.621 1.00 84.94 83 ASN A N 1
ATOM 667 C CA . ASN A 1 83 ? -15.845 11.355 9.107 1.00 84.94 83 ASN A CA 1
ATOM 668 C C . ASN A 1 83 ? -16.770 10.184 9.511 1.00 84.94 83 ASN A C 1
ATOM 670 O O . ASN A 1 83 ? -17.937 10.174 9.121 1.00 84.94 83 ASN A O 1
ATOM 674 N N . GLY A 1 84 ? -16.254 9.176 10.223 1.00 86.62 84 GLY A N 1
ATOM 675 C CA . GLY A 1 84 ? -17.002 8.022 10.727 1.00 86.62 84 GLY A CA 1
ATOM 676 C C . GLY A 1 84 ? -17.555 7.073 9.659 1.00 86.62 84 GLY A C 1
ATOM 677 O O . GLY A 1 84 ? -18.316 6.170 9.996 1.00 86.62 84 GLY A O 1
ATOM 678 N N . THR A 1 85 ? -17.212 7.266 8.384 1.00 86.19 85 THR A N 1
ATOM 679 C CA . THR A 1 85 ? -17.830 6.551 7.249 1.00 86.19 85 THR A CA 1
ATOM 680 C C . THR A 1 85 ? -16.810 5.967 6.281 1.00 86.19 85 THR A C 1
ATOM 682 O O . THR A 1 85 ? -17.080 4.949 5.642 1.00 86.19 85 THR A O 1
ATOM 685 N N . THR A 1 86 ? -15.621 6.560 6.192 1.00 86.25 86 THR A N 1
ATOM 686 C CA . THR A 1 86 ? -14.544 6.075 5.334 1.00 86.25 86 THR A CA 1
ATOM 687 C C . THR A 1 86 ? -13.607 5.178 6.129 1.00 86.25 86 THR A C 1
ATOM 689 O O . THR A 1 86 ? -13.068 5.589 7.148 1.00 86.25 86 THR A O 1
ATOM 692 N N . TRP A 1 87 ? -13.368 3.964 5.638 1.00 90.88 87 TRP A N 1
ATOM 693 C CA . TRP A 1 87 ? -12.310 3.100 6.161 1.00 90.88 87 TRP A CA 1
ATOM 694 C C . TRP A 1 87 ? -10.968 3.393 5.493 1.00 90.88 87 TRP A C 1
ATOM 696 O O . TRP A 1 87 ? -10.901 3.481 4.267 1.00 90.88 87 TRP A O 1
ATOM 706 N N . GLU A 1 88 ? -9.899 3.472 6.267 1.00 92.75 88 GLU A N 1
ATOM 707 C CA . GLU A 1 88 ? -8.538 3.716 5.795 1.00 92.75 88 GLU A CA 1
ATOM 708 C C . GLU A 1 88 ? -7.627 2.560 6.206 1.00 92.75 88 GLU A C 1
ATOM 710 O O . GLU A 1 88 ? -7.698 2.115 7.356 1.00 92.75 88 GLU A O 1
ATOM 715 N N . PRO A 1 89 ? -6.782 2.058 5.292 1.00 95.12 89 PRO A N 1
ATOM 716 C CA . PRO A 1 89 ? -5.776 1.075 5.636 1.00 95.12 89 PRO A CA 1
ATOM 717 C C . PRO A 1 89 ? -4.577 1.754 6.293 1.00 95.12 89 PRO A C 1
ATOM 719 O O . PRO A 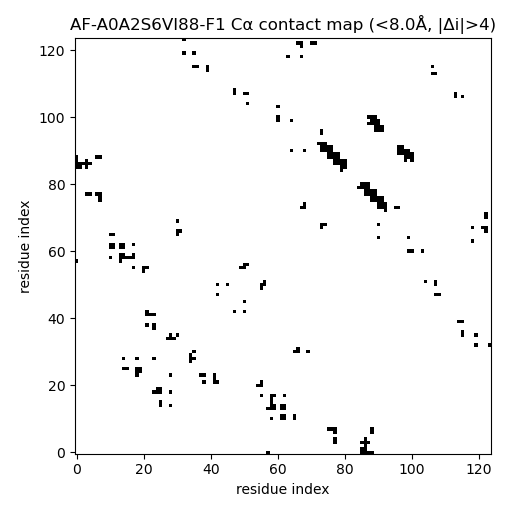1 89 ? -3.994 2.705 5.767 1.00 95.12 89 PRO A O 1
ATOM 722 N N . TRP A 1 90 ? -4.205 1.226 7.448 1.00 95.38 90 TRP A N 1
ATOM 723 C CA . TRP A 1 90 ? -3.023 1.605 8.198 1.00 95.38 90 TRP A CA 1
ATOM 724 C C . TRP A 1 90 ? -2.111 0.3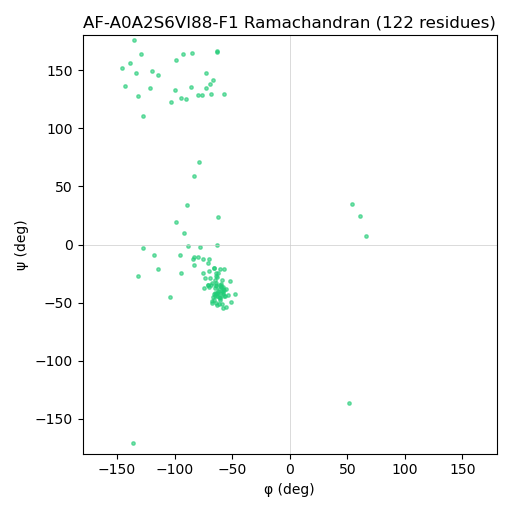96 8.342 1.00 95.38 90 TRP A C 1
ATOM 726 O O . TRP A 1 90 ? -2.569 -0.742 8.423 1.00 95.38 90 TRP A O 1
ATOM 736 N N . LEU A 1 91 ? -0.815 0.661 8.411 1.00 95.56 91 LEU A N 1
ATOM 737 C CA . LEU A 1 91 ? 0.173 -0.314 8.845 1.00 95.56 91 LEU A CA 1
ATOM 738 C C . LEU A 1 91 ? 0.585 0.018 10.272 1.00 95.56 91 LEU A C 1
ATOM 740 O O . LEU A 1 91 ? 1.017 1.137 10.543 1.00 95.56 91 LEU A O 1
ATOM 744 N N . VAL A 1 92 ? 0.435 -0.921 11.197 1.00 95.94 92 VAL A N 1
ATOM 745 C CA . VAL A 1 92 ? 0.597 -0.666 12.633 1.00 95.94 92 VAL A CA 1
ATOM 746 C C . VAL A 1 92 ? 1.456 -1.728 13.303 1.00 95.94 92 VAL A C 1
ATOM 748 O O . VAL A 1 92 ? 1.422 -2.897 12.936 1.00 95.94 92 VAL A O 1
ATOM 751 N N . SER A 1 93 ? 2.210 -1.327 14.319 1.00 94.50 93 SER A N 1
ATOM 752 C CA . SER A 1 93 ? 2.791 -2.228 15.313 1.00 94.50 93 SER A CA 1
ATOM 753 C C . SER A 1 93 ? 2.613 -1.616 16.705 1.00 94.50 93 SER A C 1
ATOM 755 O O . SER A 1 93 ? 1.901 -0.625 16.879 1.00 94.50 93 SER A O 1
ATOM 757 N N . SER A 1 94 ? 3.241 -2.198 17.725 1.00 92.62 94 SER A N 1
ATOM 758 C CA . SER A 1 94 ? 3.086 -1.755 19.117 1.00 92.62 94 SER A CA 1
ATOM 759 C C . SER A 1 94 ? 3.559 -0.318 19.380 1.00 92.62 94 SER A C 1
ATOM 761 O O . SER A 1 94 ? 3.097 0.305 20.334 1.00 92.62 94 SER A O 1
ATOM 763 N N . ASN A 1 95 ? 4.469 0.215 18.561 1.00 91.44 95 ASN A N 1
ATOM 764 C CA . ASN A 1 95 ? 5.111 1.515 18.775 1.00 91.44 95 ASN A CA 1
ATOM 765 C C . ASN A 1 95 ? 5.020 2.474 17.578 1.00 91.44 95 ASN A C 1
ATOM 767 O O . ASN A 1 95 ? 5.496 3.605 17.679 1.00 91.44 95 ASN A O 1
ATOM 771 N N . ARG A 1 96 ? 4.436 2.051 16.453 1.00 91.00 96 ARG A N 1
ATOM 772 C CA . ARG A 1 96 ? 4.344 2.862 15.233 1.00 91.00 96 ARG A CA 1
ATOM 773 C C . ARG A 1 96 ? 3.047 2.612 14.476 1.00 91.00 96 ARG A C 1
ATOM 775 O O . ARG A 1 96 ? 2.477 1.527 14.522 1.00 91.00 96 ARG A O 1
ATOM 782 N N . SER A 1 97 ? 2.610 3.629 13.745 1.00 92.69 97 SER A N 1
ATOM 783 C CA . SER A 1 97 ? 1.471 3.551 12.834 1.00 92.69 97 SER A CA 1
ATOM 784 C C . SER A 1 97 ? 1.746 4.385 11.591 1.00 92.69 97 SER A C 1
ATOM 786 O O . SER A 1 97 ? 2.224 5.511 11.712 1.00 92.69 97 SER A O 1
ATOM 788 N N . PHE A 1 98 ? 1.420 3.846 10.425 1.00 90.56 98 PHE A N 1
ATOM 789 C CA . PHE A 1 98 ? 1.737 4.412 9.125 1.00 90.56 98 PHE A CA 1
ATOM 790 C C . PHE A 1 98 ? 0.447 4.503 8.286 1.00 90.56 98 PHE A C 1
ATOM 792 O O . PHE A 1 98 ? -0.110 3.460 7.919 1.00 90.56 98 PHE A O 1
ATOM 799 N N . PRO A 1 99 ? -0.074 5.716 8.017 1.00 92.44 99 PRO A N 1
ATOM 800 C CA . PRO A 1 99 ? -1.306 5.928 7.256 1.00 92.44 99 PRO A CA 1
ATOM 801 C C . PRO A 1 99 ? -1.036 5.790 5.755 1.00 92.44 99 PRO A C 1
ATOM 803 O O . PRO A 1 99 ? -1.012 6.768 5.012 1.00 92.44 99 PRO A O 1
ATOM 806 N N . ILE A 1 100 ? -0.779 4.564 5.303 1.00 92.25 100 ILE A N 1
ATOM 807 C CA . ILE A 1 100 ? -0.233 4.327 3.964 1.00 92.25 100 ILE A CA 1
ATOM 808 C C . ILE A 1 100 ? -1.127 4.854 2.835 1.00 92.25 100 ILE A C 1
ATOM 810 O O . ILE A 1 100 ? -0.604 5.377 1.861 1.00 92.25 100 ILE A O 1
ATOM 814 N N . ALA A 1 101 ? -2.457 4.786 2.962 1.00 92.38 101 ALA A N 1
ATOM 815 C CA . ALA A 1 101 ? -3.342 5.368 1.953 1.00 92.38 101 ALA A CA 1
ATOM 816 C C . ALA A 1 101 ? -3.191 6.891 1.849 1.00 92.38 101 ALA A C 1
ATOM 818 O O . ALA A 1 101 ? -3.172 7.410 0.740 1.00 92.38 101 ALA A O 1
ATOM 819 N N . SER A 1 102 ? -3.078 7.596 2.977 1.00 90.31 102 SER A N 1
ATOM 820 C CA . SER A 1 102 ? -2.894 9.051 2.982 1.00 90.31 102 SER A CA 1
ATOM 821 C C . SER A 1 102 ? -1.559 9.428 2.362 1.00 90.31 102 SER A C 1
ATOM 823 O O . SER A 1 102 ? -1.530 10.282 1.492 1.00 90.31 102 SER A O 1
ATOM 825 N N . ILE A 1 103 ? -0.489 8.714 2.727 1.00 90.12 103 ILE A N 1
ATOM 826 C CA . ILE A 1 103 ? 0.841 8.934 2.151 1.00 90.12 103 ILE A CA 1
ATOM 827 C C . ILE A 1 103 ? 0.776 8.763 0.636 1.00 90.12 103 ILE A C 1
ATOM 829 O O . ILE A 1 103 ? 1.072 9.704 -0.076 1.00 90.12 103 ILE A O 1
ATOM 833 N N . VAL A 1 104 ? 0.277 7.631 0.130 1.00 90.56 104 VAL A N 1
ATOM 834 C CA . VAL A 1 104 ? 0.170 7.391 -1.323 1.00 90.56 104 VAL A CA 1
ATOM 835 C C . VAL A 1 104 ? -0.729 8.420 -2.024 1.00 90.56 104 VAL A C 1
ATOM 837 O O . VAL A 1 104 ? -0.480 8.775 -3.172 1.00 90.56 104 VAL A O 1
ATOM 840 N N . TYR A 1 105 ? -1.789 8.895 -1.367 1.00 89.94 105 TYR A N 1
ATOM 841 C CA . TYR A 1 105 ? -2.663 9.926 -1.927 1.00 89.94 105 TYR A CA 1
ATOM 842 C C . TYR A 1 105 ? -1.951 11.270 -2.055 1.00 89.94 105 TYR A C 1
ATOM 844 O O . TYR A 1 105 ? -1.998 11.873 -3.128 1.00 89.94 105 TYR A O 1
ATOM 852 N N . ASP A 1 106 ? -1.308 11.721 -0.978 1.00 87.25 106 ASP A N 1
ATOM 853 C CA . ASP A 1 106 ? -0.507 12.942 -0.962 1.00 87.25 106 ASP A CA 1
ATOM 854 C C . ASP A 1 106 ? 0.590 12.821 -2.021 1.00 87.25 106 ASP A C 1
ATOM 856 O O . ASP A 1 106 ? 0.776 13.735 -2.824 1.00 87.25 106 ASP A O 1
ATOM 860 N N . GLU A 1 107 ? 1.185 11.626 -2.126 1.00 84.50 107 GLU A N 1
ATOM 861 C CA . GLU A 1 107 ? 2.196 11.329 -3.121 1.00 84.50 107 GLU A CA 1
ATOM 862 C C . GLU A 1 107 ? 1.705 11.530 -4.559 1.00 84.50 107 GLU A C 1
ATOM 864 O O . GLU A 1 107 ? 2.279 12.261 -5.355 1.00 84.50 107 GLU A O 1
ATOM 869 N N . LEU A 1 108 ? 0.572 10.942 -4.914 1.00 85.50 108 LEU A N 1
ATOM 870 C CA . LEU A 1 108 ? 0.020 11.105 -6.259 1.00 85.50 108 LEU A CA 1
ATOM 871 C C . LEU A 1 108 ? -0.546 12.513 -6.528 1.00 85.50 108 LEU A C 1
ATOM 873 O O . LEU A 1 108 ? -0.791 12.853 -7.690 1.00 85.50 108 LEU A O 1
ATOM 877 N N . SER A 1 109 ? -0.781 13.310 -5.481 1.00 83.38 109 SER A N 1
ATOM 878 C CA . SER A 1 109 ? -1.413 14.633 -5.565 1.00 83.38 109 SER A CA 1
ATOM 879 C C . SER A 1 109 ? -0.414 15.790 -5.662 1.00 83.38 109 SER A C 1
ATOM 881 O O . SER A 1 109 ? -0.774 16.852 -6.175 1.00 83.38 109 SER A O 1
ATOM 883 N N . GLU A 1 110 ? 0.819 15.613 -5.189 1.00 74.31 110 GLU A N 1
ATOM 884 C CA . GLU A 1 110 ? 1.870 16.634 -5.207 1.00 74.31 110 GLU A CA 1
ATOM 885 C C . GLU A 1 110 ? 2.648 16.671 -6.567 1.00 74.31 110 GLU A C 1
ATOM 887 O O . GLU A 1 110 ? 2.476 15.828 -7.451 1.00 74.31 110 GLU A O 1
ATOM 892 N N . GLU A 1 111 ? 3.404 17.751 -6.820 1.00 61.12 111 GLU A N 1
ATOM 893 C CA . GLU A 1 111 ? 4.035 18.172 -8.104 1.00 61.12 111 GLU A CA 1
ATOM 894 C C . GLU A 1 111 ? 5.114 17.190 -8.684 1.00 61.12 111 GLU A C 1
ATOM 896 O O . GLU A 1 111 ? 5.526 16.263 -8.002 1.00 61.12 111 GLU A O 1
ATOM 901 N N . PRO A 1 112 ? 5.557 17.312 -9.965 1.00 51.94 112 PRO A N 1
ATOM 902 C CA . PRO A 1 112 ? 6.070 16.209 -10.810 1.00 51.94 112 PRO A CA 1
ATOM 903 C C . PRO A 1 112 ? 7.320 15.394 -10.484 1.00 51.94 112 PRO A C 1
ATOM 905 O O . PRO A 1 112 ? 7.575 14.459 -11.241 1.00 51.94 112 PRO A O 1
ATOM 908 N N . ASP A 1 113 ? 8.034 15.640 -9.396 1.00 54.28 113 ASP A N 1
ATOM 909 C CA . ASP A 1 113 ? 9.215 14.838 -9.029 1.00 54.28 113 ASP A CA 1
ATOM 910 C C . ASP A 1 113 ? 8.860 13.623 -8.153 1.00 54.28 113 ASP A C 1
ATOM 912 O O . ASP A 1 113 ? 9.621 13.221 -7.270 1.00 54.28 113 ASP A O 1
ATOM 916 N N . TYR A 1 114 ? 7.686 13.028 -8.386 1.00 54.16 114 TYR A N 1
ATOM 917 C CA . TYR A 1 114 ? 7.228 11.908 -7.579 1.00 54.16 114 TYR A CA 1
ATOM 918 C C . TYR A 1 114 ? 8.038 10.649 -7.810 1.00 54.16 114 TYR A C 1
ATOM 920 O O . TYR A 1 114 ? 8.346 10.274 -8.932 1.00 54.16 114 TYR A O 1
ATOM 928 N N . SER A 1 115 ? 8.337 9.967 -6.718 1.00 57.25 115 SER A N 1
ATOM 929 C CA . SER A 1 115 ? 8.793 8.592 -6.735 1.00 57.25 115 SER A CA 1
ATOM 930 C C . SER A 1 115 ? 8.092 7.880 -5.592 1.00 57.25 115 SER A C 1
ATOM 932 O O . SER A 1 115 ? 7.763 8.509 -4.588 1.00 57.25 115 SER A O 1
ATOM 934 N N . VAL A 1 116 ? 7.951 6.559 -5.671 1.00 60.47 116 VAL A N 1
ATOM 935 C CA . VAL A 1 116 ? 7.647 5.681 -4.516 1.00 60.47 116 VAL A CA 1
ATOM 936 C C . VAL A 1 116 ? 8.753 5.717 -3.434 1.00 60.47 116 VAL A C 1
ATOM 938 O O . VAL A 1 116 ? 8.943 4.768 -2.665 1.00 60.47 116 VAL A O 1
ATOM 941 N N . SER A 1 117 ? 9.535 6.797 -3.399 1.00 63.31 117 SER A N 1
ATOM 942 C CA . SER A 1 117 ? 10.732 7.020 -2.607 1.00 63.31 117 SER A CA 1
ATOM 943 C C . SER A 1 117 ? 10.430 6.981 -1.122 1.00 63.31 117 SER A C 1
ATOM 945 O O . SER A 1 117 ? 11.187 6.334 -0.406 1.00 63.31 117 SER A O 1
ATOM 947 N N . ALA A 1 118 ? 9.306 7.537 -0.652 1.00 68.38 118 ALA A N 1
ATOM 948 C CA . ALA A 1 118 ? 8.998 7.491 0.776 1.00 68.38 118 ALA A CA 1
ATOM 949 C C . ALA A 1 118 ? 8.797 6.048 1.264 1.00 68.38 118 ALA A C 1
ATOM 951 O O . ALA A 1 118 ? 9.195 5.701 2.374 1.00 68.38 118 ALA A O 1
ATOM 952 N N . ILE A 1 119 ? 8.231 5.172 0.426 1.00 73.19 119 ILE A N 1
ATOM 953 C CA . ILE A 1 119 ? 8.105 3.741 0.737 1.00 73.19 119 ILE A CA 1
ATOM 954 C C . ILE A 1 119 ? 9.453 3.026 0.608 1.00 73.19 119 ILE A C 1
ATOM 956 O O . ILE A 1 119 ? 9.753 2.137 1.411 1.00 73.19 119 ILE A O 1
ATOM 960 N N . ALA A 1 120 ? 10.275 3.405 -0.372 1.00 71.62 120 ALA A N 1
ATOM 961 C CA . ALA A 1 120 ? 11.617 2.859 -0.527 1.00 71.62 120 ALA A CA 1
ATOM 962 C C . ALA A 1 120 ? 12.502 3.173 0.693 1.00 71.62 120 ALA A C 1
ATOM 964 O O . ALA A 1 120 ? 13.108 2.244 1.220 1.00 71.62 120 ALA A O 1
ATOM 965 N N . ASP A 1 121 ? 12.488 4.410 1.195 1.00 73.69 121 ASP A N 1
ATOM 966 C CA . ASP A 1 121 ? 13.259 4.868 2.363 1.00 73.69 121 ASP A CA 1
ATOM 967 C C . ASP A 1 121 ? 12.860 4.150 3.664 1.00 73.69 121 ASP A C 1
ATOM 969 O O . ASP A 1 121 ? 13.669 3.976 4.575 1.00 73.69 121 ASP A O 1
ATOM 973 N N . VAL A 1 122 ? 11.606 3.696 3.763 1.00 72.94 122 VAL A N 1
ATOM 974 C CA . VAL A 1 122 ? 11.129 2.883 4.896 1.00 72.94 122 VAL A CA 1
ATOM 975 C C . VAL A 1 122 ? 11.632 1.434 4.810 1.00 72.94 122 VAL A C 1
ATOM 977 O O . VAL A 1 122 ? 11.716 0.750 5.833 1.00 72.94 122 VAL A O 1
ATOM 980 N N . CYS A 1 123 ? 11.952 0.943 3.611 1.00 74.44 123 CYS A N 1
ATOM 981 C CA . CYS A 1 123 ? 12.139 -0.484 3.334 1.00 74.44 123 CYS A CA 1
ATOM 982 C C . CYS A 1 123 ? 13.566 -0.908 2.940 1.00 74.44 123 CYS A C 1
ATOM 984 O O . CYS A 1 123 ? 13.859 -2.108 3.029 1.00 74.44 123 CYS A O 1
ATOM 986 N N . PHE A 1 124 ? 14.417 0.005 2.457 1.00 78.19 124 PHE A N 1
ATOM 987 C CA . PHE A 1 124 ? 15.713 -0.285 1.821 1.00 78.19 124 PHE A CA 1
ATOM 988 C C . PHE A 1 124 ? 16.801 0.707 2.224 1.00 78.19 124 PHE A C 1
ATOM 990 O O . PHE A 1 124 ? 17.961 0.243 2.330 1.00 78.19 124 PHE A O 1
#

Secondary structure (DSSP, 8-state):
-TTGGGHHHHHHHHHHHHHHHTT--GGG-SSSHHHHHHHHHHHHTS-HHHHTSHHHHHHHHHHHHHHHHHHSS-EEEEEE-TTSS-EEEEEE-SS-EE-HHHHHHHHHHS-S---THHHHHHH-

Nearest PDB structures (foldseek):
  8hqs-assembly1_B  TM=2.065E-01  e=3.277E+00  Saccharomyces cerevisiae S288C